Protein AF-A0A8H7RTK6-F1 (afdb_monomer)

pLDDT: mean 70.51, std 20.86, range [30.27, 97.0]

Nearest PDB structures (foldseek):
  3tmp-assembly2_C  TM=8.077E-01  e=2.038E-02  Homo sapiens
  3tmp-assembly1_A  TM=8.294E-01  e=4.117E-02  Homo sapiens
  6dx2-assembly2_B  TM=7.632E-01  e=2.038E-02  Orthonairovirus khani
  4bop-assembly1_B  TM=7.557E-01  e=7.395E-02  Homo sapiens
  4bou-assembly1_A-2  TM=6.939E-01  e=5.203E-02  Homo sapiens

Radius of gyration: 15.91 Å; Cα contacts (8 Å, |Δi|>4): 138; chains: 1; bounding box: 33×29×40 Å

Structure (mmCIF, N/CA/C/O backbone):
data_AF-A0A8H7RTK6-F1
#
_entry.id   AF-A0A8H7RTK6-F1
#
loop_
_atom_site.group_PDB
_atom_site.id
_atom_site.type_symbol
_atom_site.label_atom_id
_atom_site.label_alt_id
_atom_site.label_comp_id
_atom_site.label_asym_id
_atom_site.label_entity_id
_atom_site.label_seq_id
_atom_site.pdbx_PDB_ins_code
_atom_site.Cartn_x
_atom_site.Cartn_y
_atom_site.Cartn_z
_atom_site.occupancy
_atom_site.B_iso_or_equiv
_atom_site.auth_seq_id
_atom_site.auth_comp_id
_atom_site.auth_asym_id
_atom_site.auth_atom_id
_atom_site.pdbx_PDB_model_num
ATOM 1 N N . MET A 1 1 ? -7.905 -14.481 11.605 1.00 36.03 1 MET A N 1
ATOM 2 C CA . MET A 1 1 ? -8.368 -13.314 12.386 1.00 36.03 1 MET A CA 1
ATOM 3 C C . MET A 1 1 ? -7.119 -12.514 12.716 1.00 36.03 1 MET A C 1
ATOM 5 O O . MET A 1 1 ? -6.232 -13.086 13.337 1.00 36.03 1 MET A O 1
ATOM 9 N N . GLY A 1 2 ? -6.976 -11.297 12.180 1.00 44.34 2 GLY A N 1
ATOM 10 C CA . GLY A 1 2 ? -5.763 -10.491 12.359 1.00 44.34 2 GLY A CA 1
ATOM 11 C C . GLY A 1 2 ? -5.500 -10.214 13.837 1.00 44.34 2 GLY A C 1
ATOM 12 O O . GLY A 1 2 ? -6.430 -9.900 14.582 1.00 44.34 2 GLY A O 1
ATOM 13 N N . VAL A 1 3 ? -4.257 -10.393 14.277 1.00 49.56 3 VAL A N 1
ATOM 14 C CA . VAL A 1 3 ? -3.872 -10.157 15.670 1.00 49.56 3 VAL A CA 1
ATOM 15 C C . VAL A 1 3 ? -3.516 -8.682 15.796 1.00 49.56 3 VAL A C 1
ATOM 17 O O . VAL A 1 3 ? -2.431 -8.269 15.403 1.00 49.56 3 VAL A O 1
ATOM 20 N N . VAL A 1 4 ? -4.448 -7.877 16.308 1.00 56.72 4 VAL A N 1
ATOM 21 C CA . VAL A 1 4 ? -4.110 -6.531 16.787 1.00 56.72 4 VAL A CA 1
ATOM 22 C C . VAL A 1 4 ? -3.249 -6.691 18.032 1.00 56.72 4 VAL A C 1
ATOM 24 O O . VAL A 1 4 ? -3.564 -7.522 18.890 1.00 56.72 4 VAL A O 1
ATOM 27 N N . ASP A 1 5 ? -2.172 -5.912 18.114 1.00 61.75 5 ASP A N 1
ATOM 28 C CA . ASP A 1 5 ? -1.256 -5.941 19.248 1.00 61.75 5 ASP A CA 1
ATOM 29 C C . ASP A 1 5 ? -2.029 -5.845 20.573 1.00 61.75 5 ASP A C 1
ATOM 31 O O . ASP A 1 5 ? -2.874 -4.967 20.773 1.00 61.75 5 ASP A O 1
AT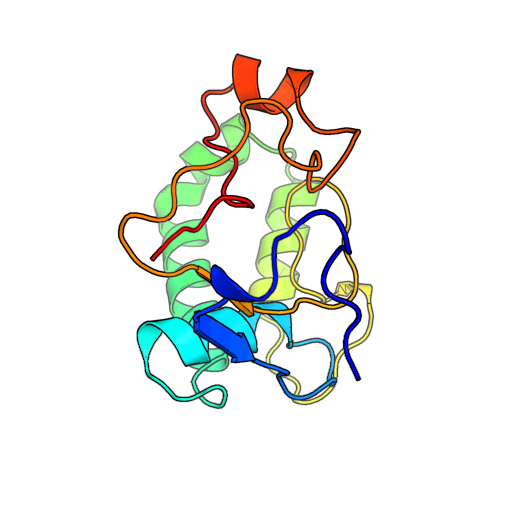OM 35 N N . SER A 1 6 ? -1.742 -6.775 21.485 1.00 63.16 6 SER A N 1
ATOM 36 C CA . SER A 1 6 ? -2.440 -6.895 22.769 1.00 63.16 6 SER A CA 1
ATOM 37 C C . SER A 1 6 ? -2.300 -5.668 23.678 1.00 63.16 6 SER A C 1
ATOM 39 O O . SER A 1 6 ? -3.108 -5.486 24.589 1.00 63.16 6 SER A O 1
ATOM 41 N N . SER A 1 7 ? -1.306 -4.817 23.424 1.00 64.19 7 SER A N 1
ATOM 42 C CA . SER A 1 7 ? -1.087 -3.564 24.144 1.00 64.19 7 SER A CA 1
ATOM 43 C C . SER A 1 7 ? -2.049 -2.445 23.730 1.00 64.19 7 SER A C 1
ATOM 45 O O . SER A 1 7 ? -2.206 -1.487 24.489 1.00 64.19 7 SER A O 1
ATOM 47 N N . ILE A 1 8 ? -2.738 -2.557 22.585 1.00 65.44 8 ILE A N 1
ATOM 48 C CA . ILE A 1 8 ? -3.804 -1.626 22.199 1.00 65.44 8 ILE A CA 1
ATOM 49 C C . ILE A 1 8 ? -5.084 -2.038 22.940 1.00 65.44 8 ILE A C 1
ATOM 51 O O . ILE A 1 8 ? -5.647 -3.104 22.667 1.00 65.44 8 ILE A O 1
ATOM 55 N N . PRO A 1 9 ? -5.611 -1.216 23.872 1.00 72.44 9 PRO A N 1
ATOM 56 C CA . PRO A 1 9 ? -6.818 -1.582 24.596 1.00 72.44 9 PRO A CA 1
ATOM 57 C C . PRO A 1 9 ? -7.993 -1.707 23.627 1.00 72.44 9 PRO A C 1
ATOM 59 O O . PRO A 1 9 ? -8.390 -0.724 23.007 1.00 72.44 9 PRO A O 1
ATOM 62 N N . LYS A 1 10 ? -8.612 -2.891 23.555 1.00 74.88 10 LYS A N 1
ATOM 63 C CA . LYS A 1 10 ? -9.728 -3.166 22.628 1.00 74.88 10 LYS A CA 1
ATOM 64 C C . LYS A 1 10 ? -10.858 -2.138 22.702 1.00 74.88 10 LYS A C 1
ATOM 66 O O . LYS A 1 10 ? -11.457 -1.813 21.688 1.00 74.88 10 LYS A O 1
ATOM 71 N N . LYS A 1 11 ? -11.121 -1.575 23.887 1.00 77.88 11 LYS A N 1
ATOM 72 C CA . LYS A 1 11 ? -12.138 -0.526 24.085 1.00 77.88 11 LYS A CA 1
ATOM 73 C C . LYS A 1 11 ? -11.868 0.760 23.288 1.00 77.88 11 LYS A C 1
ATOM 75 O O . LYS A 1 11 ? -12.818 1.493 23.016 1.00 77.88 11 LYS A O 1
ATOM 80 N N . HIS A 1 12 ? -10.606 1.029 22.949 1.00 76.69 12 HIS A N 1
ATOM 81 C CA . HIS A 1 12 ? -10.183 2.180 22.153 1.00 76.69 12 HIS A CA 1
ATOM 82 C C . HIS A 1 12 ? -10.257 1.906 20.651 1.00 76.69 12 HIS A C 1
ATOM 84 O O . HIS A 1 12 ? -10.294 2.856 19.884 1.00 76.69 12 HIS A O 1
ATOM 90 N N . ILE A 1 13 ? -10.314 0.645 20.225 1.00 72.50 13 ILE A N 1
ATOM 91 C CA . ILE A 1 13 ? -10.433 0.303 18.810 1.00 72.50 13 ILE A CA 1
ATOM 92 C C . ILE A 1 13 ? -11.854 0.627 18.348 1.00 72.50 13 ILE A C 1
ATOM 94 O O . ILE A 1 13 ? -12.831 0.240 18.996 1.00 72.50 13 ILE A O 1
ATOM 98 N N . ASP A 1 14 ? -11.945 1.366 17.250 1.00 76.50 14 ASP A N 1
ATOM 99 C CA . ASP A 1 14 ? -13.193 1.706 16.577 1.00 76.50 14 ASP A CA 1
ATOM 100 C C . ASP A 1 14 ? -13.499 0.698 15.465 1.00 76.50 14 ASP A C 1
ATOM 102 O O . ASP A 1 14 ? -14.569 0.093 15.440 1.00 76.50 14 ASP A O 1
ATOM 106 N N . LEU A 1 15 ? -12.510 0.431 14.607 1.00 76.75 15 LEU A N 1
ATOM 107 C CA . LEU A 1 15 ? -12.643 -0.481 13.477 1.00 76.75 15 LEU A CA 1
ATOM 108 C C . LEU A 1 15 ? -11.355 -1.274 13.251 1.00 76.75 15 LEU A C 1
ATOM 110 O O . LEU A 1 15 ? -10.253 -0.735 13.350 1.00 76.75 15 LEU A O 1
ATOM 114 N N . ILE A 1 16 ? -11.515 -2.548 12.893 1.00 78.25 16 ILE A N 1
ATOM 115 C CA . ILE A 1 16 ? -10.461 -3.371 12.296 1.00 78.25 16 ILE A CA 1
ATOM 116 C C . ILE A 1 16 ? -10.947 -3.755 10.908 1.00 78.25 16 ILE A C 1
ATOM 118 O O . ILE A 1 16 ? -11.940 -4.474 10.780 1.00 78.25 16 ILE A O 1
ATOM 122 N N . PHE A 1 17 ? -10.247 -3.293 9.879 1.00 79.31 17 PHE A N 1
ATOM 123 C CA . PHE A 1 17 ? -10.539 -3.666 8.504 1.00 79.31 17 PHE A CA 1
ATOM 124 C C . PHE A 1 17 ? -9.516 -4.689 8.002 1.00 79.31 17 PHE A C 1
ATOM 126 O O . PHE A 1 17 ? -8.306 -4.508 8.144 1.00 79.31 17 PHE A O 1
ATOM 133 N N . ASN A 1 18 ? -10.028 -5.783 7.435 1.00 80.88 18 ASN A N 1
ATOM 134 C CA . ASN A 1 18 ? -9.237 -6.867 6.862 1.00 80.88 18 ASN A CA 1
ATOM 135 C C . ASN A 1 18 ? -9.429 -6.879 5.332 1.00 80.88 18 ASN A C 1
ATOM 137 O O . ASN A 1 18 ? -10.439 -7.421 4.869 1.00 80.88 18 ASN A O 1
ATOM 141 N N . PRO A 1 19 ? -8.525 -6.259 4.552 1.00 82.44 19 PRO A N 1
ATOM 142 C CA . PRO A 1 19 ? -8.624 -6.208 3.093 1.00 82.44 19 PRO A CA 1
ATOM 143 C C . PRO A 1 19 ? -8.436 -7.586 2.441 1.00 82.44 19 PRO A C 1
ATOM 145 O O . PRO A 1 19 ? -7.971 -8.540 3.068 1.00 82.44 19 PRO A O 1
ATOM 148 N N . LYS A 1 20 ? -8.755 -7.684 1.143 1.00 87.31 20 LYS A N 1
ATOM 149 C CA . LYS A 1 20 ? -8.381 -8.844 0.316 1.00 87.31 20 LYS A CA 1
ATOM 150 C C . LYS A 1 20 ? -6.856 -9.061 0.359 1.00 87.31 20 LYS A C 1
ATOM 152 O O . LYS A 1 20 ? -6.075 -8.113 0.277 1.00 87.31 20 LYS A O 1
ATOM 157 N N . GLY A 1 21 ? -6.449 -10.323 0.502 1.00 82.50 21 GLY A N 1
ATOM 158 C CA . GLY A 1 21 ? -5.053 -10.746 0.646 1.00 82.50 21 GLY A CA 1
ATOM 159 C C . GLY A 1 21 ? -4.405 -11.131 -0.681 1.00 82.50 21 GLY A C 1
ATOM 160 O O . GLY A 1 21 ? -4.003 -12.274 -0.839 1.00 82.50 21 GLY A O 1
ATOM 161 N N . ASP A 1 22 ? -4.322 -10.191 -1.617 1.00 85.38 22 ASP A N 1
ATOM 162 C CA . ASP A 1 22 ? -3.849 -10.397 -2.997 1.00 85.38 22 ASP A CA 1
ATOM 163 C C . ASP A 1 22 ? -2.523 -9.664 -3.298 1.00 85.38 22 ASP A C 1
ATOM 165 O O . ASP A 1 22 ? -2.134 -9.444 -4.441 1.00 85.38 22 ASP A O 1
ATOM 169 N N . GLY A 1 23 ? -1.830 -9.232 -2.244 1.00 83.12 23 GLY A N 1
ATOM 170 C CA . GLY A 1 23 ? -0.618 -8.419 -2.337 1.00 83.12 23 GLY A CA 1
ATOM 171 C C . GLY A 1 23 ? -0.864 -6.914 -2.489 1.00 83.12 23 GLY A C 1
ATOM 172 O O . GLY A 1 23 ? 0.029 -6.123 -2.189 1.00 83.12 23 GLY A O 1
ATOM 173 N N . ASN A 1 24 ? -2.094 -6.483 -2.793 1.00 88.69 24 ASN A N 1
ATOM 174 C CA . ASN A 1 24 ? -2.481 -5.068 -2.831 1.00 88.69 24 ASN A CA 1
ATOM 175 C C . ASN A 1 24 ? -3.083 -4.565 -1.499 1.00 88.69 24 ASN A C 1
ATOM 177 O O . ASN A 1 24 ? -3.552 -3.429 -1.420 1.00 88.69 24 ASN A O 1
ATOM 181 N N . CYS A 1 25 ? -3.053 -5.374 -0.431 1.00 85.12 25 CYS A N 1
ATOM 182 C CA . CYS A 1 25 ? -3.696 -5.098 0.865 1.00 85.12 25 CYS A CA 1
ATOM 183 C C . CYS A 1 25 ? -3.397 -3.709 1.473 1.00 85.12 25 CYS A C 1
ATOM 185 O O . CYS A 1 25 ? -4.293 -3.101 2.061 1.00 85.12 25 CYS A O 1
ATOM 187 N N . GLY A 1 26 ? -2.185 -3.167 1.297 1.00 83.56 26 GLY A N 1
ATOM 188 C CA . GLY A 1 26 ? -1.843 -1.807 1.738 1.00 83.56 26 GLY A CA 1
ATOM 189 C C . GLY A 1 26 ? -2.627 -0.729 0.980 1.00 83.56 26 GLY A C 1
ATOM 190 O O . GLY A 1 26 ? -3.285 0.109 1.591 1.00 83.56 26 GLY A O 1
ATOM 191 N N . PHE A 1 27 ? -2.664 -0.810 -0.354 1.00 89.12 27 PHE A N 1
ATOM 192 C CA . PHE A 1 27 ? -3.450 0.106 -1.194 1.00 89.12 27 PHE A CA 1
ATOM 193 C C . PHE A 1 27 ? -4.956 -0.057 -0.976 1.00 89.12 27 PHE A C 1
ATOM 195 O O . PHE A 1 27 ? -5.689 0.926 -0.944 1.00 89.12 27 PHE A O 1
ATOM 202 N N . ARG A 1 28 ? -5.419 -1.295 -0.772 1.00 91.25 28 ARG A N 1
ATOM 203 C CA . ARG A 1 28 ? -6.817 -1.604 -0.439 1.00 91.25 28 ARG A CA 1
ATOM 204 C C . ARG A 1 28 ? -7.233 -1.028 0.914 1.00 91.25 28 ARG A C 1
ATOM 206 O O . ARG A 1 28 ? -8.369 -0.586 1.056 1.00 91.25 28 ARG A O 1
ATOM 213 N N . SER A 1 29 ? -6.320 -0.997 1.884 1.00 85.19 29 SER A N 1
ATOM 214 C CA . SER A 1 29 ? -6.546 -0.354 3.184 1.00 85.19 29 SER A CA 1
ATOM 215 C C . SER A 1 29 ? -6.719 1.158 3.038 1.00 85.19 29 SER A C 1
ATOM 217 O O . SER A 1 29 ? -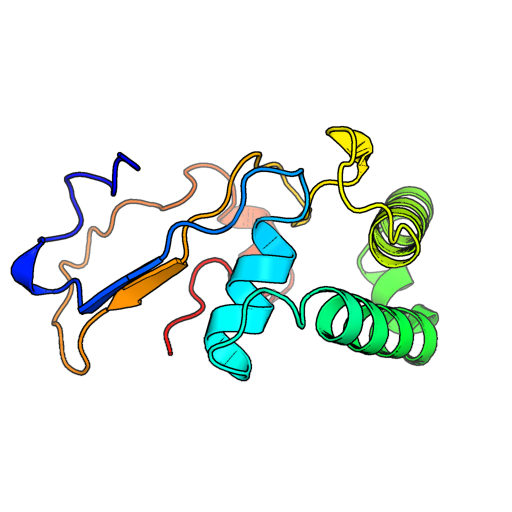7.657 1.714 3.602 1.00 85.19 29 SER A O 1
ATOM 219 N N . LEU A 1 30 ? -5.878 1.810 2.227 1.00 86.31 30 LEU A N 1
ATOM 220 C CA . LEU A 1 30 ? -6.009 3.242 1.922 1.00 86.31 30 LEU A CA 1
ATOM 221 C C . LEU A 1 30 ? -7.311 3.552 1.176 1.00 86.31 30 LEU A C 1
ATOM 223 O O . LEU A 1 30 ? -8.032 4.473 1.545 1.00 86.31 30 LEU A O 1
ATOM 227 N N . ALA A 1 31 ? -7.642 2.749 0.164 1.00 91.81 31 ALA A N 1
ATOM 228 C CA . ALA A 1 31 ? -8.869 2.898 -0.610 1.00 91.81 31 ALA A CA 1
ATOM 229 C C . ALA A 1 31 ? -10.124 2.750 0.263 1.00 91.81 31 ALA A C 1
ATOM 231 O O . ALA A 1 31 ? -11.081 3.511 0.124 1.00 91.81 31 ALA A O 1
ATOM 232 N N . TYR A 1 32 ? -10.106 1.806 1.207 1.00 89.12 32 TYR A N 1
ATOM 233 C CA . TYR A 1 32 ? -11.186 1.659 2.172 1.00 89.12 32 TYR A CA 1
ATOM 234 C C . TYR A 1 32 ? -11.305 2.875 3.096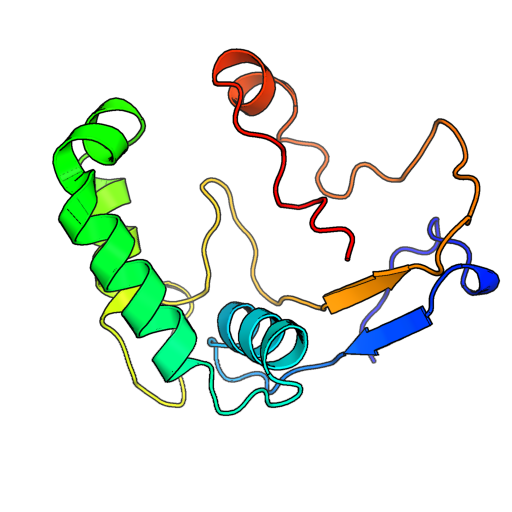 1.00 89.12 32 TYR A C 1
ATOM 236 O O . TYR A 1 32 ? -12.409 3.341 3.329 1.00 89.12 32 TYR A O 1
ATOM 244 N N . GLU A 1 33 ? -10.210 3.430 3.605 1.00 86.44 33 GLU A N 1
ATOM 245 C CA . GLU A 1 33 ? -10.313 4.585 4.505 1.00 86.44 33 GLU A CA 1
ATOM 246 C C . GLU A 1 33 ? -10.786 5.856 3.789 1.00 86.44 33 GLU A C 1
ATOM 248 O O . GLU A 1 33 ? -11.608 6.594 4.322 1.00 86.44 33 GLU A O 1
ATOM 253 N N . ILE A 1 34 ? -10.310 6.094 2.565 1.00 87.25 34 ILE A N 1
ATOM 254 C CA . ILE A 1 34 ? -10.628 7.314 1.811 1.00 87.25 34 ILE A CA 1
ATOM 255 C C . ILE A 1 34 ? -12.017 7.224 1.168 1.00 87.25 34 ILE A C 1
ATOM 257 O O . ILE A 1 34 ? -12.784 8.185 1.211 1.00 87.25 34 ILE A O 1
ATOM 261 N N . TYR A 1 35 ? -12.361 6.074 0.583 1.00 90.56 35 TYR A N 1
ATOM 262 C CA . TYR A 1 35 ? -13.578 5.917 -0.221 1.00 90.56 35 TYR A CA 1
ATOM 263 C C . TYR A 1 35 ? -14.605 4.962 0.391 1.00 90.56 35 TYR A C 1
ATOM 265 O O . TYR A 1 35 ? -15.648 4.724 -0.215 1.00 90.56 35 TYR A O 1
ATOM 273 N N . SER A 1 36 ? -14.328 4.360 1.555 1.00 92.38 36 SER A N 1
ATOM 274 C CA . SER A 1 36 ? -15.121 3.236 2.093 1.00 92.38 36 SER A CA 1
ATOM 275 C C . SER A 1 36 ? -15.255 2.068 1.103 1.00 92.38 36 SER A C 1
ATOM 277 O O . SER A 1 36 ? -16.186 1.269 1.192 1.00 92.38 36 SER A O 1
ATOM 279 N N . ASN A 1 37 ? -14.314 1.950 0.155 1.00 95.06 37 ASN A N 1
ATOM 280 C CA . ASN A 1 37 ? -14.319 0.943 -0.899 1.00 95.06 37 ASN A CA 1
ATOM 281 C C . ASN A 1 37 ? -12.895 0.468 -1.223 1.00 95.06 37 ASN A C 1
ATOM 283 O O . ASN A 1 37 ? -12.120 1.155 -1.881 1.00 95.06 37 ASN A O 1
ATOM 287 N N . GLN A 1 3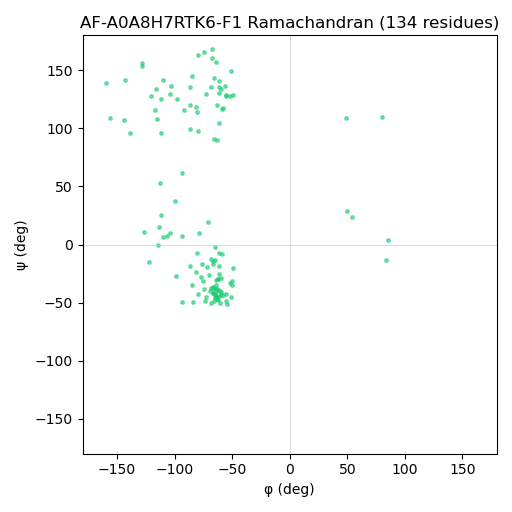8 ? -12.561 -0.757 -0.814 1.00 94.56 38 GLN A N 1
ATOM 288 C CA . GLN A 1 38 ? -11.238 -1.341 -1.056 1.00 94.56 38 GLN A CA 1
ATOM 289 C C . GLN A 1 38 ? -10.928 -1.614 -2.536 1.00 94.56 38 GLN A C 1
ATOM 291 O O . GLN A 1 38 ? -9.774 -1.869 -2.879 1.00 94.56 38 GLN A O 1
ATOM 296 N N . ASP A 1 39 ? -11.942 -1.642 -3.404 1.00 96.75 39 ASP A N 1
ATOM 297 C CA . ASP A 1 39 ? -11.762 -1.910 -4.830 1.00 96.75 39 ASP A CA 1
ATOM 298 C C . ASP A 1 39 ? -11.283 -0.660 -5.603 1.00 96.75 39 ASP A C 1
ATOM 300 O O . ASP A 1 39 ? -10.797 -0.790 -6.723 1.00 96.75 39 ASP A O 1
ATOM 304 N N . GLU A 1 40 ? -11.244 0.514 -4.954 1.00 97.00 40 GLU A N 1
ATOM 305 C CA . GLU A 1 40 ? -10.639 1.759 -5.472 1.00 97.00 40 GLU A CA 1
ATOM 306 C C . GLU A 1 40 ? -9.100 1.806 -5.350 1.00 97.00 40 GLU A C 1
ATOM 308 O O . GLU A 1 40 ? -8.461 2.835 -5.568 1.00 97.00 40 GLU A O 1
ATOM 313 N N . TRP A 1 41 ? -8.449 0.694 -5.003 1.00 95.06 41 TRP A N 1
ATOM 314 C CA . TRP A 1 41 ? -6.995 0.642 -4.790 1.00 95.06 41 TRP A CA 1
ATOM 315 C C . TRP A 1 41 ? -6.172 1.039 -6.025 1.00 95.06 41 TRP A C 1
ATOM 317 O O . TRP A 1 41 ? -5.062 1.557 -5.887 1.00 95.06 41 TRP A O 1
ATOM 327 N N . LYS A 1 42 ? -6.700 0.822 -7.237 1.00 96.56 42 LYS A N 1
ATOM 328 C CA . LYS A 1 42 ? -6.042 1.247 -8.484 1.00 96.56 42 LYS A CA 1
ATOM 329 C C . LYS A 1 42 ? -6.018 2.770 -8.608 1.00 96.56 42 LYS A C 1
ATOM 331 O O . LYS A 1 42 ? -5.002 3.304 -9.049 1.00 96.56 42 LYS A O 1
ATOM 336 N N . SER A 1 43 ? -7.086 3.440 -8.175 1.00 95.62 43 SER A N 1
ATOM 337 C CA . SER A 1 43 ? -7.198 4.902 -8.117 1.00 95.62 43 SER A CA 1
ATOM 338 C C . SER A 1 43 ? -6.156 5.473 -7.151 1.00 95.62 43 SER A C 1
ATOM 340 O O . SER A 1 43 ? -5.367 6.326 -7.544 1.00 95.62 43 SER A O 1
ATOM 342 N N . ILE A 1 44 ? -6.022 4.882 -5.955 1.00 94.06 44 ILE A N 1
ATOM 343 C CA . ILE A 1 44 ? -4.956 5.233 -4.996 1.00 94.06 44 ILE A CA 1
ATOM 344 C C . ILE A 1 44 ? -3.567 5.124 -5.632 1.00 94.06 44 ILE A C 1
ATOM 346 O O . ILE A 1 44 ? -2.771 6.059 -5.567 1.00 94.06 44 ILE A O 1
ATOM 350 N N . LYS A 1 45 ? -3.255 3.992 -6.275 1.00 94.94 45 LYS A N 1
ATOM 351 C CA . LYS A 1 45 ? -1.943 3.817 -6.912 1.00 94.94 45 LYS A CA 1
ATOM 352 C C . LYS A 1 45 ? -1.718 4.799 -8.063 1.00 94.94 45 LYS A C 1
ATOM 354 O O . LYS A 1 45 ? -0.568 5.141 -8.322 1.00 94.94 45 LYS A O 1
ATOM 359 N N . GLN A 1 46 ? -2.772 5.217 -8.765 1.00 96.38 46 GLN A N 1
ATOM 360 C CA . GLN A 1 46 ? -2.669 6.212 -9.829 1.00 96.38 46 GLN A CA 1
ATOM 361 C C . GLN A 1 46 ? -2.319 7.586 -9.258 1.00 96.38 46 GLN A C 1
ATOM 363 O O . GLN A 1 46 ? -1.325 8.171 -9.674 1.00 96.38 46 GLN A O 1
ATOM 368 N N . GLU A 1 47 ? -3.052 8.049 -8.245 1.00 92.88 47 GLU A N 1
ATOM 369 C CA . GLU A 1 47 ? -2.785 9.335 -7.591 1.00 92.88 47 GLU A CA 1
ATOM 370 C C . GLU A 1 47 ? -1.376 9.385 -6.978 1.00 92.88 47 GLU A C 1
ATOM 372 O O . GLU A 1 47 ? -0.651 10.373 -7.124 1.00 92.88 47 GLU A O 1
ATOM 377 N N . MET A 1 48 ? -0.939 8.289 -6.347 1.00 92.56 48 MET A N 1
ATOM 378 C CA . MET A 1 48 ? 0.422 8.167 -5.821 1.00 92.56 48 MET A CA 1
ATOM 379 C C . MET A 1 48 ? 1.482 8.203 -6.931 1.00 92.56 48 MET A C 1
ATOM 381 O O . MET A 1 48 ? 2.530 8.819 -6.747 1.00 92.56 48 MET A O 1
ATOM 385 N N . LEU A 1 49 ? 1.233 7.558 -8.077 1.00 93.88 49 LEU A N 1
ATOM 386 C CA . LEU A 1 49 ? 2.155 7.560 -9.217 1.00 93.88 49 LEU A CA 1
ATOM 387 C C . LEU A 1 49 ? 2.284 8.956 -9.832 1.00 93.88 49 LEU A C 1
ATOM 389 O O . LEU A 1 49 ? 3.397 9.387 -10.154 1.00 93.88 49 LEU A O 1
ATOM 393 N N . ASP A 1 50 ? 1.162 9.658 -9.966 1.00 92.19 50 ASP A N 1
ATOM 394 C CA . ASP A 1 50 ? 1.114 11.020 -10.488 1.00 92.19 50 ASP A CA 1
ATOM 395 C C . ASP A 1 50 ? 1.896 11.963 -9.567 1.00 92.19 50 ASP A C 1
ATOM 397 O O . ASP A 1 50 ? 2.745 12.725 -10.034 1.00 92.19 50 ASP A O 1
ATOM 401 N N . ASN A 1 51 ? 1.705 11.846 -8.248 1.00 90.81 51 ASN A N 1
ATOM 402 C CA . ASN A 1 51 ? 2.455 12.627 -7.269 1.00 90.81 51 ASN A CA 1
ATOM 403 C C . ASN A 1 51 ? 3.960 12.300 -7.274 1.00 90.81 51 ASN A C 1
ATOM 405 O O . ASN A 1 51 ? 4.780 13.223 -7.304 1.00 90.81 51 ASN A O 1
ATOM 409 N N . LEU A 1 52 ? 4.324 11.010 -7.296 1.00 86.62 52 LEU A N 1
ATOM 410 C CA . LEU A 1 52 ? 5.715 10.549 -7.353 1.00 86.62 52 LEU A CA 1
ATOM 411 C C . LEU A 1 52 ? 6.431 11.110 -8.588 1.00 86.62 52 LEU A C 1
ATOM 413 O O . LEU A 1 52 ? 7.563 11.586 -8.494 1.00 86.62 52 LEU A O 1
ATOM 417 N N . THR A 1 53 ? 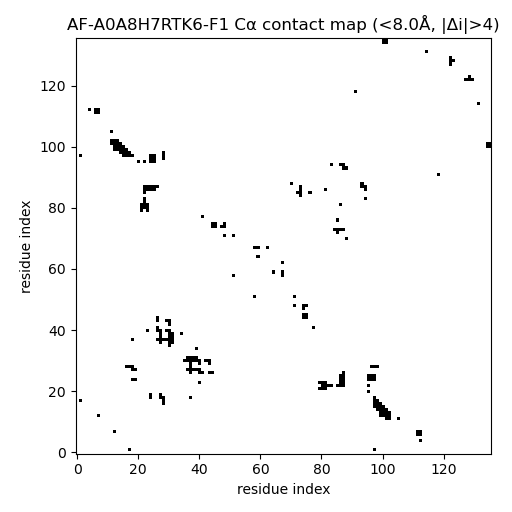5.758 11.085 -9.740 1.00 91.38 53 THR A N 1
ATOM 418 C CA . THR A 1 53 ? 6.311 11.554 -11.016 1.00 91.38 53 THR A CA 1
ATOM 419 C C . THR A 1 53 ? 6.409 13.078 -11.058 1.00 91.38 53 THR A C 1
ATOM 421 O O . THR A 1 53 ? 7.458 13.612 -11.419 1.00 91.38 53 THR A O 1
ATOM 424 N N . ALA A 1 54 ? 5.365 13.794 -10.629 1.00 90.50 54 ALA A N 1
ATOM 425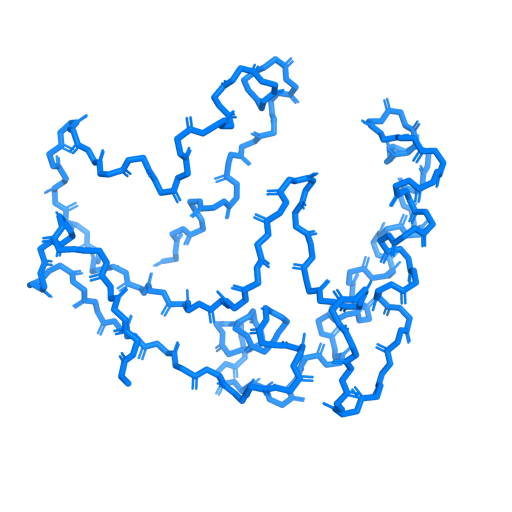 C CA . ALA A 1 54 ? 5.358 15.257 -10.588 1.00 90.50 54 ALA A CA 1
ATOM 426 C C . ALA A 1 54 ? 6.429 15.830 -9.643 1.00 90.50 54 ALA A C 1
ATOM 428 O O . ALA A 1 54 ? 6.961 16.911 -9.889 1.00 90.50 54 ALA A O 1
ATOM 429 N N . ASN A 1 55 ? 6.780 15.090 -8.588 1.00 87.12 55 ASN A N 1
ATOM 430 C CA . ASN A 1 55 ? 7.746 15.506 -7.571 1.00 87.12 55 ASN A CA 1
ATOM 431 C C . ASN A 1 55 ? 9.046 14.685 -7.610 1.00 87.12 55 ASN A C 1
ATOM 433 O O . ASN A 1 55 ? 9.756 14.600 -6.607 1.00 87.12 55 ASN A O 1
ATOM 437 N N . GLN A 1 56 ? 9.405 14.103 -8.759 1.00 89.12 56 GLN A N 1
ATOM 438 C CA . GLN A 1 56 ? 10.574 13.223 -8.890 1.00 89.12 56 GLN A CA 1
ATOM 439 C C . GLN A 1 56 ? 11.862 13.844 -8.323 1.00 89.12 56 GLN A C 1
ATOM 441 O O . GLN A 1 56 ? 12.592 13.193 -7.578 1.00 89.12 56 GLN A O 1
ATOM 446 N N . HIS A 1 57 ? 12.136 15.118 -8.621 1.00 85.81 57 HIS A N 1
ATOM 447 C CA . HIS A 1 57 ? 13.329 15.808 -8.116 1.00 85.81 57 HIS A CA 1
ATOM 448 C C . HIS A 1 57 ? 13.374 15.930 -6.591 1.00 85.81 57 HIS A C 1
ATOM 450 O O . HIS A 1 57 ? 14.460 16.010 -6.022 1.00 85.81 57 HIS A O 1
ATOM 456 N N . PHE A 1 58 ? 12.220 15.997 -5.930 1.00 84.06 58 PHE A N 1
ATOM 457 C CA . PHE A 1 58 ? 12.143 15.999 -4.476 1.00 84.06 58 PHE A CA 1
ATOM 458 C C . PHE A 1 58 ? 12.444 14.601 -3.932 1.00 84.06 58 PHE A C 1
ATOM 460 O O . PHE A 1 58 ? 13.320 14.450 -3.085 1.00 84.06 58 PHE A O 1
ATOM 467 N N . TYR A 1 59 ? 11.801 13.571 -4.481 1.00 77.50 59 TYR A N 1
ATOM 468 C CA . TYR A 1 59 ? 11.973 12.198 -4.011 1.00 77.50 59 TYR A CA 1
ATOM 469 C C . TYR A 1 59 ? 13.379 11.638 -4.252 1.00 77.50 59 TYR A C 1
ATOM 471 O O . TYR A 1 59 ? 13.927 10.993 -3.365 1.00 77.50 59 TYR A O 1
ATOM 479 N N . LEU A 1 60 ? 14.018 11.960 -5.379 1.00 81.44 60 LEU A N 1
ATOM 480 C CA . LEU A 1 60 ? 15.406 11.562 -5.659 1.00 81.44 60 LEU A CA 1
ATOM 481 C C . LEU A 1 60 ? 16.448 12.249 -4.757 1.00 81.44 60 LEU A C 1
ATOM 483 O O . LEU A 1 60 ? 17.602 11.837 -4.739 1.00 81.44 60 LEU A O 1
ATOM 487 N N . LYS A 1 61 ? 16.075 13.296 -4.005 1.00 79.25 61 LYS A N 1
ATOM 488 C CA . LYS A 1 61 ? 16.941 13.858 -2.950 1.00 79.25 61 LYS A CA 1
ATOM 489 C C . LYS A 1 61 ? 16.858 13.069 -1.644 1.00 79.25 61 LYS A C 1
ATOM 491 O O . LYS A 1 61 ? 17.773 13.164 -0.835 1.00 79.25 61 LYS A O 1
ATOM 496 N N . LEU A 1 62 ? 15.755 12.354 -1.424 1.00 72.50 62 LEU A N 1
ATOM 497 C CA . LEU A 1 62 ? 15.476 11.607 -0.195 1.00 72.50 62 LEU A CA 1
ATOM 498 C C . LEU A 1 62 ? 15.801 10.118 -0.333 1.00 72.50 62 LEU A C 1
ATOM 500 O O . LEU A 1 62 ? 16.113 9.462 0.657 1.00 72.50 62 LEU A O 1
ATOM 504 N N . PHE A 1 63 ? 15.728 9.592 -1.552 1.00 75.19 63 PHE A N 1
ATOM 505 C CA . PHE A 1 63 ? 15.863 8.175 -1.850 1.00 75.19 63 PHE A CA 1
ATOM 506 C C . PHE A 1 63 ? 16.897 7.933 -2.947 1.00 75.19 63 PHE A C 1
ATOM 508 O O . PHE A 1 63 ? 17.159 8.805 -3.776 1.00 75.19 63 PHE A O 1
ATOM 515 N N . THR A 1 64 ? 17.460 6.724 -2.980 1.00 80.75 64 THR A N 1
ATOM 516 C CA . THR A 1 64 ? 18.290 6.300 -4.115 1.00 80.75 64 THR A CA 1
ATOM 517 C C . THR A 1 64 ? 17.439 6.151 -5.379 1.00 80.75 64 THR A C 1
ATOM 519 O O . THR A 1 64 ? 16.218 5.980 -5.306 1.00 80.75 64 THR A O 1
ATOM 522 N N . GLN A 1 65 ? 18.090 6.169 -6.544 1.00 86.19 65 GLN A N 1
ATOM 523 C CA . GLN A 1 65 ? 17.426 5.893 -7.820 1.00 86.19 65 GLN A CA 1
ATOM 524 C C . GLN A 1 65 ? 16.711 4.529 -7.794 1.00 86.19 65 GLN A C 1
ATOM 526 O O . GLN A 1 65 ? 15.545 4.445 -8.166 1.00 86.19 65 GLN A O 1
ATOM 531 N N . ASP A 1 66 ? 17.352 3.501 -7.232 1.00 86.56 66 ASP A N 1
ATOM 532 C CA . ASP A 1 66 ? 16.780 2.155 -7.117 1.00 86.56 66 ASP A CA 1
ATOM 533 C C . ASP A 1 66 ? 15.511 2.128 -6.250 1.00 86.56 66 ASP A C 1
ATOM 535 O O . ASP A 1 66 ? 14.535 1.449 -6.580 1.00 86.56 66 ASP A O 1
ATOM 539 N N . ASN A 1 67 ? 15.481 2.889 -5.149 1.00 81.62 67 ASN A N 1
ATOM 540 C CA . ASN A 1 67 ? 14.282 3.006 -4.315 1.00 81.62 67 ASN A CA 1
ATOM 541 C C . ASN A 1 67 ? 13.145 3.720 -5.056 1.00 81.62 67 ASN A C 1
ATOM 543 O O . ASN A 1 67 ? 11.993 3.294 -4.963 1.00 81.62 67 ASN A O 1
ATOM 547 N N . PHE A 1 68 ? 13.464 4.784 -5.800 1.00 85.06 68 PHE A N 1
ATOM 548 C CA . PHE A 1 68 ? 12.486 5.510 -6.607 1.00 85.06 68 PHE A CA 1
ATOM 549 C C . PHE A 1 68 ? 11.880 4.609 -7.688 1.00 85.06 68 PHE A C 1
ATOM 551 O O . PHE A 1 68 ? 10.657 4.532 -7.816 1.00 85.06 68 PHE A O 1
ATOM 558 N N . ASP A 1 69 ? 12.719 3.878 -8.421 1.00 90.75 69 ASP A N 1
ATOM 559 C CA . ASP A 1 69 ? 12.273 2.976 -9.483 1.00 90.75 69 ASP A CA 1
ATOM 560 C C . ASP A 1 69 ? 11.475 1.796 -8.921 1.00 90.75 69 ASP A C 1
ATOM 562 O O . ASP A 1 69 ? 10.457 1.407 -9.493 1.00 90.75 69 ASP A O 1
ATOM 566 N N . THR A 1 70 ? 11.858 1.282 -7.751 1.00 88.38 70 THR A N 1
ATOM 567 C CA . THR A 1 70 ? 11.083 0.259 -7.034 1.00 88.38 70 THR A CA 1
ATOM 568 C C . THR A 1 70 ? 9.688 0.771 -6.675 1.00 88.38 70 THR A C 1
ATOM 570 O O . THR A 1 70 ? 8.695 0.125 -7.017 1.00 88.38 70 THR A O 1
ATOM 573 N N . ALA A 1 71 ? 9.585 1.952 -6.055 1.00 86.69 71 ALA A N 1
ATOM 574 C CA . ALA A 1 71 ? 8.299 2.560 -5.714 1.00 86.69 71 ALA A CA 1
ATOM 575 C C . ALA A 1 71 ? 7.442 2.792 -6.966 1.00 86.69 71 ALA A C 1
ATOM 577 O O . ALA A 1 71 ? 6.258 2.454 -6.992 1.00 86.69 71 ALA A O 1
ATOM 578 N N . LYS A 1 72 ? 8.050 3.293 -8.043 1.00 91.38 72 LYS A N 1
ATOM 579 C CA . LYS A 1 72 ? 7.376 3.492 -9.326 1.00 91.38 72 LYS A CA 1
ATOM 580 C C . LYS A 1 72 ? 6.858 2.176 -9.912 1.00 91.38 72 LYS A C 1
ATOM 582 O O . LYS A 1 72 ? 5.708 2.123 -10.337 1.00 91.38 72 LYS A O 1
ATOM 587 N N . ASN A 1 73 ? 7.647 1.103 -9.887 1.00 92.81 73 ASN A N 1
ATOM 588 C CA . ASN A 1 73 ? 7.245 -0.214 -10.391 1.00 92.81 73 ASN A CA 1
ATOM 589 C C . ASN A 1 73 ? 6.094 -0.822 -9.580 1.00 92.81 73 ASN A C 1
ATOM 591 O O . ASN A 1 73 ? 5.132 -1.330 -10.163 1.00 92.81 73 ASN A O 1
ATOM 595 N N . ILE A 1 74 ? 6.144 -0.705 -8.249 1.00 91.56 74 ILE A N 1
ATOM 596 C CA . ILE A 1 74 ? 5.029 -1.068 -7.366 1.00 91.56 74 ILE A CA 1
ATOM 597 C C . ILE A 1 74 ? 3.767 -0.313 -7.791 1.00 91.56 74 ILE A C 1
ATOM 599 O O . ILE A 1 74 ? 2.714 -0.927 -7.973 1.00 91.56 74 ILE A O 1
ATOM 603 N N . LEU A 1 75 ? 3.872 1.005 -7.987 1.00 92.88 75 LEU A N 1
ATOM 604 C CA . LEU A 1 75 ? 2.758 1.878 -8.350 1.00 92.88 75 LEU A CA 1
ATOM 605 C C . LEU A 1 75 ? 2.269 1.707 -9.789 1.00 92.88 75 LEU A C 1
ATOM 607 O O . LEU A 1 75 ? 1.133 2.081 -10.051 1.00 92.88 75 LEU A O 1
ATOM 611 N N . ILE A 1 76 ? 3.053 1.138 -10.705 1.00 95.56 76 ILE A N 1
ATOM 612 C CA . ILE A 1 76 ? 2.627 0.834 -12.082 1.00 95.56 76 ILE A CA 1
ATOM 613 C C . ILE A 1 76 ? 1.911 -0.517 -12.162 1.00 95.56 76 ILE A C 1
ATOM 615 O O . ILE A 1 76 ? 0.969 -0.653 -12.939 1.00 95.56 76 ILE A O 1
ATOM 619 N N . CYS A 1 77 ? 2.307 -1.510 -11.362 1.00 93.44 77 CYS A N 1
ATOM 620 C CA . CYS A 1 77 ? 1.668 -2.824 -11.383 1.00 93.44 77 CYS A CA 1
ATOM 621 C C . CYS A 1 77 ? 0.178 -2.722 -10.992 1.00 93.44 77 CYS A C 1
ATOM 623 O O . CYS A 1 77 ? -0.192 -2.085 -9.996 1.00 93.44 77 CYS A O 1
ATOM 625 N N . ARG A 1 78 ? -0.700 -3.321 -11.803 1.00 93.56 78 ARG A N 1
ATOM 626 C CA . ARG A 1 78 ? -2.169 -3.268 -11.657 1.00 93.56 78 ARG A CA 1
ATOM 627 C C . ARG A 1 78 ? -2.808 -4.657 -11.634 1.00 93.56 78 ARG A C 1
ATOM 629 O O . ARG A 1 78 ? -4.034 -4.746 -11.715 1.00 93.56 78 ARG A O 1
ATOM 636 N N . ASP A 1 79 ? -1.993 -5.700 -11.515 1.00 94.50 79 ASP A N 1
ATOM 637 C CA . ASP A 1 79 ? -2.470 -7.075 -11.453 1.00 94.50 79 ASP A CA 1
ATOM 638 C C . ASP A 1 79 ? -3.272 -7.284 -10.166 1.00 94.50 79 ASP A C 1
ATOM 640 O O . ASP A 1 79 ? -2.971 -6.699 -9.120 1.00 94.50 79 ASP A O 1
ATOM 644 N N . GLU A 1 80 ? -4.331 -8.087 -10.263 1.00 89.62 80 GLU A N 1
ATOM 645 C CA . GLU A 1 80 ? -5.205 -8.359 -9.120 1.00 89.62 80 GLU A CA 1
ATOM 646 C C . GLU A 1 80 ? -4.455 -9.112 -8.019 1.00 89.62 80 GLU A C 1
ATOM 648 O O . GLU A 1 80 ? -4.643 -8.792 -6.852 1.00 89.62 80 GLU A O 1
ATOM 653 N N . GLU A 1 81 ? -3.563 -10.035 -8.390 1.00 88.56 81 GLU A N 1
ATOM 654 C CA . GLU A 1 81 ? -2.688 -10.769 -7.476 1.00 88.56 81 GLU A CA 1
ATOM 655 C C . GLU A 1 81 ? -1.225 -10.514 -7.840 1.00 88.56 81 GLU A C 1
ATOM 657 O O . GLU A 1 81 ? -0.829 -10.666 -8.997 1.00 88.56 81 GLU A O 1
ATOM 662 N N . VAL A 1 82 ? -0.421 -10.112 -6.856 1.00 86.06 82 VAL A N 1
ATOM 663 C CA . VAL A 1 82 ? 0.979 -9.735 -7.077 1.00 86.06 82 VAL A CA 1
ATOM 664 C C . VAL A 1 82 ? 1.927 -10.460 -6.133 1.00 86.06 82 VAL A C 1
ATOM 666 O O . VAL A 1 82 ? 1.569 -10.838 -5.019 1.00 86.06 82 VAL A O 1
ATOM 669 N N . SER A 1 83 ? 3.177 -10.630 -6.563 1.00 84.31 83 SER A N 1
ATOM 670 C CA . SER A 1 83 ? 4.235 -11.164 -5.707 1.00 84.31 83 SER A CA 1
ATOM 671 C C . SER A 1 83 ? 4.704 -10.131 -4.674 1.00 84.31 83 SER A C 1
ATOM 673 O O . SER A 1 83 ? 4.470 -8.928 -4.801 1.00 84.31 83 SER A O 1
ATOM 675 N N . VAL A 1 84 ? 5.440 -10.603 -3.663 1.00 78.06 84 VAL A N 1
ATOM 676 C CA . VAL A 1 84 ? 5.999 -9.778 -2.575 1.00 78.06 84 VAL A CA 1
ATOM 677 C C . VAL A 1 84 ? 6.774 -8.544 -3.049 1.00 78.06 84 VAL A C 1
ATOM 679 O O . VAL A 1 84 ? 6.750 -7.519 -2.375 1.00 78.06 84 VAL A O 1
ATOM 682 N N . SER A 1 85 ? 7.431 -8.599 -4.212 1.00 81.62 85 SER A N 1
ATOM 683 C CA . SER A 1 85 ? 8.196 -7.466 -4.751 1.00 81.62 85 SER A CA 1
ATOM 684 C C . SER A 1 85 ? 7.325 -6.269 -5.146 1.00 81.62 85 SER A C 1
ATOM 686 O O . SER A 1 85 ? 7.855 -5.185 -5.360 1.00 81.62 85 SER A O 1
ATOM 688 N N . PHE A 1 86 ? 6.007 -6.460 -5.247 1.00 82.56 86 PHE A N 1
ATOM 689 C CA . PHE A 1 86 ? 5.032 -5.426 -5.596 1.00 82.56 86 PHE A CA 1
ATOM 690 C C . PHE A 1 86 ? 4.131 -5.025 -4.424 1.00 82.56 86 PHE A C 1
ATOM 692 O O . PHE A 1 86 ? 3.169 -4.275 -4.612 1.00 82.56 86 PHE A O 1
ATOM 699 N N . TYR A 1 87 ? 4.406 -5.534 -3.221 1.00 82.25 87 TYR A N 1
ATOM 700 C CA . TYR A 1 87 ? 3.631 -5.169 -2.043 1.00 82.25 87 TYR A CA 1
ATOM 701 C C . TYR A 1 87 ? 3.808 -3.682 -1.740 1.00 82.25 87 TYR A C 1
ATOM 703 O O . TYR A 1 87 ? 4.793 -3.058 -2.127 1.00 82.25 87 TYR A O 1
ATOM 711 N N . PHE A 1 88 ? 2.841 -3.105 -1.032 1.00 75.81 88 PHE A N 1
ATOM 712 C CA . PHE A 1 88 ? 2.973 -1.743 -0.530 1.00 75.81 88 PHE A CA 1
ATOM 713 C C . PHE A 1 88 ? 4.208 -1.655 0.379 1.00 75.81 88 PHE A C 1
ATOM 715 O O . PHE A 1 88 ? 4.250 -2.303 1.424 1.00 75.81 88 PHE A O 1
ATOM 722 N N . THR A 1 89 ? 5.206 -0.858 0.002 1.00 66.94 89 THR A N 1
ATOM 723 C CA . THR A 1 89 ? 6.414 -0.658 0.808 1.00 66.94 89 THR A CA 1
ATOM 724 C C . THR A 1 89 ? 6.461 0.762 1.355 1.00 66.94 89 THR A C 1
ATOM 726 O O . THR A 1 89 ? 6.460 1.724 0.588 1.00 66.94 89 THR A O 1
ATOM 729 N N . PHE A 1 90 ? 6.587 0.893 2.674 1.00 56.56 90 PHE A N 1
ATOM 730 C CA . PHE A 1 90 ? 7.315 2.022 3.255 1.00 56.56 90 PHE A CA 1
ATOM 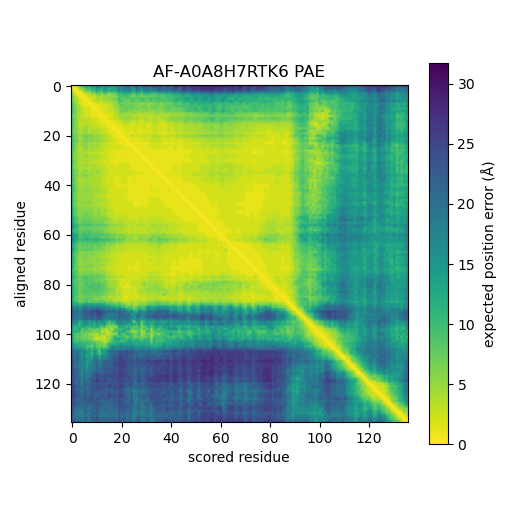731 C C . PHE A 1 90 ? 8.822 1.729 3.168 1.00 56.56 90 PHE A C 1
ATOM 733 O O . PHE A 1 90 ? 9.177 0.567 2.951 1.00 56.56 90 PHE A O 1
ATOM 740 N N . PRO A 1 91 ? 9.708 2.732 3.320 1.00 46.44 91 PRO A N 1
ATOM 741 C CA . PRO A 1 91 ? 11.149 2.548 3.165 1.00 46.44 91 PRO A CA 1
ATOM 742 C C . PRO A 1 91 ? 11.763 1.370 3.931 1.00 46.44 91 PRO A C 1
ATOM 744 O O . PRO A 1 91 ? 12.812 0.903 3.513 1.00 46.44 91 PRO A O 1
ATOM 747 N N . GLU A 1 92 ? 11.131 0.819 4.970 1.00 45.78 92 GLU A N 1
ATOM 748 C CA . GLU A 1 92 ? 11.633 -0.378 5.646 1.00 45.78 92 GLU A CA 1
ATOM 749 C C . GLU A 1 92 ? 10.488 -1.349 5.991 1.00 45.78 92 GLU A C 1
ATOM 751 O O . GLU A 1 92 ? 9.805 -1.210 6.997 1.00 45.78 92 GLU A O 1
ATOM 756 N N . HIS A 1 93 ? 10.290 -2.336 5.109 1.00 42.78 93 HIS A N 1
ATOM 757 C CA . HIS A 1 93 ? 9.657 -3.645 5.337 1.00 42.78 93 HIS A CA 1
ATOM 758 C C . HIS A 1 93 ? 8.295 -3.693 6.059 1.00 42.78 93 HIS A C 1
ATOM 760 O O . HIS A 1 93 ? 8.254 -3.684 7.281 1.00 42.78 93 HIS A O 1
ATOM 766 N N . CYS A 1 94 ? 7.196 -4.008 5.352 1.00 43.69 94 CYS A N 1
ATOM 767 C CA . CYS A 1 94 ? 6.237 -4.962 5.928 1.00 43.69 94 CYS A CA 1
ATOM 768 C C . CYS A 1 94 ? 5.285 -5.644 4.936 1.00 43.69 94 CYS A C 1
ATOM 770 O O . CYS A 1 94 ? 4.736 -5.019 4.033 1.00 43.69 94 CYS A O 1
ATOM 772 N N . LEU A 1 95 ? 5.072 -6.943 5.169 1.00 47.97 95 LEU A N 1
ATOM 773 C CA . LEU A 1 95 ? 4.123 -7.807 4.481 1.00 47.97 95 LEU A CA 1
ATOM 774 C C . LEU A 1 95 ? 2.840 -7.913 5.322 1.00 47.97 95 LEU A C 1
ATOM 776 O O . LEU A 1 95 ? 2.897 -8.356 6.465 1.00 47.97 95 LEU A O 1
ATOM 780 N N . HIS A 1 96 ? 1.696 -7.599 4.709 1.00 46.47 96 HIS A N 1
ATOM 781 C CA . HIS A 1 96 ? 0.332 -7.650 5.263 1.00 46.47 96 HIS A CA 1
ATOM 782 C C . HIS A 1 96 ? -0.069 -6.455 6.150 1.00 46.47 96 HIS A C 1
ATOM 784 O O . HIS A 1 96 ? 0.379 -6.306 7.283 1.00 46.47 96 HIS A O 1
ATOM 790 N N . PHE A 1 97 ? -0.985 -5.629 5.632 1.00 54.34 97 PHE A N 1
ATOM 791 C CA . PHE A 1 97 ? -1.504 -4.441 6.310 1.00 54.34 97 PHE A CA 1
ATOM 792 C C . PHE A 1 97 ? -2.901 -4.690 6.881 1.00 54.34 97 PHE A C 1
ATOM 794 O O . PHE A 1 97 ? -3.769 -5.236 6.201 1.00 54.34 97 PHE A O 1
ATOM 801 N N . TYR A 1 98 ? -3.112 -4.234 8.114 1.00 49.41 98 TYR A N 1
ATOM 802 C CA . TYR A 1 98 ? -4.432 -4.060 8.712 1.00 49.41 98 TYR A CA 1
ATOM 803 C C . TYR A 1 98 ? -4.631 -2.575 8.985 1.00 49.41 98 TYR A C 1
ATOM 805 O O . TYR A 1 98 ? -3.752 -1.933 9.561 1.00 49.41 98 TYR A O 1
ATOM 813 N N . LEU A 1 99 ? -5.794 -2.041 8.619 1.00 56.84 99 LEU A N 1
ATOM 814 C CA . LEU A 1 99 ? -6.189 -0.706 9.049 1.00 56.84 99 LEU A CA 1
ATOM 815 C C . LEU A 1 99 ? -6.886 -0.824 10.409 1.00 56.84 99 LEU A C 1
ATOM 817 O O . LEU A 1 99 ? -7.900 -1.519 10.538 1.00 56.84 99 LEU A O 1
ATOM 821 N N . VAL A 1 100 ? -6.330 -0.156 11.421 1.00 54.53 100 VAL A N 1
ATOM 822 C CA . VAL A 1 100 ? -6.903 -0.088 12.770 1.00 54.53 100 VAL A CA 1
ATOM 823 C C . VAL A 1 100 ? -7.280 1.358 13.060 1.00 54.53 100 VAL A C 1
ATOM 825 O O . VAL A 1 100 ? -6.410 2.196 13.283 1.00 54.53 100 VAL A O 1
ATOM 828 N N . LYS A 1 101 ? -8.582 1.646 13.084 1.00 59.47 101 LYS A N 1
ATOM 829 C CA . LYS A 1 101 ? -9.101 2.964 13.461 1.00 59.47 101 LYS A CA 1
ATOM 830 C C . LYS A 1 101 ? -9.282 3.033 14.971 1.00 59.47 101 LYS A C 1
ATOM 832 O O . LYS A 1 101 ? -9.803 2.091 15.577 1.00 59.47 101 LYS A O 1
ATOM 837 N N . ILE A 1 102 ? -8.861 4.135 15.586 1.00 62.69 102 ILE A N 1
ATOM 838 C CA . ILE A 1 102 ? -8.960 4.350 17.033 1.00 62.69 102 ILE A CA 1
ATOM 839 C C . ILE A 1 102 ? -10.006 5.424 17.329 1.00 62.69 102 ILE A C 1
ATOM 841 O O . ILE A 1 102 ? -10.097 6.426 16.631 1.00 62.69 102 ILE A O 1
ATOM 845 N N . LYS A 1 103 ? -10.785 5.234 18.396 1.00 65.12 103 LYS A N 1
ATOM 846 C CA . LYS A 1 103 ? -11.838 6.167 18.806 1.00 65.12 103 LYS A CA 1
ATOM 847 C C . LYS A 1 103 ? -11.278 7.544 19.154 1.00 65.12 103 LYS A C 1
ATOM 849 O O . LYS A 1 103 ? -10.328 7.670 19.934 1.00 65.12 103 LYS A O 1
ATOM 854 N N . GLN A 1 104 ? -11.958 8.575 18.663 1.00 59.50 104 GLN A N 1
ATOM 855 C CA . GLN A 1 104 ? -11.655 9.969 18.966 1.00 59.50 104 GLN A CA 1
ATOM 856 C C . GLN A 1 104 ? -11.666 10.216 20.488 1.00 59.50 104 GLN A C 1
ATOM 858 O O . GLN A 1 104 ? -12.610 9.854 21.190 1.00 59.50 104 GLN A O 1
ATOM 863 N N . GLY A 1 105 ? -10.593 10.815 21.018 1.00 58.47 105 GLY A N 1
ATOM 864 C CA . GLY A 1 105 ? -10.461 11.132 22.447 1.00 58.47 105 GLY A CA 1
ATOM 865 C C . GLY A 1 105 ? -9.933 9.998 23.338 1.00 58.47 105 GLY A C 1
ATOM 866 O O . GLY A 1 105 ? -9.820 10.188 24.553 1.00 58.47 105 GLY A O 1
ATOM 867 N N . ALA A 1 106 ? -9.564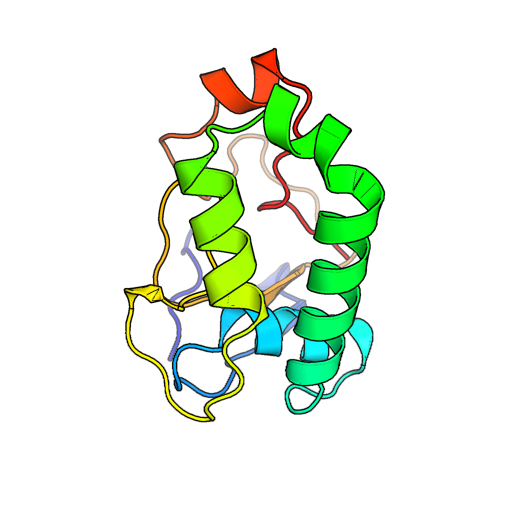 8.843 22.774 1.00 55.25 106 ALA A N 1
ATOM 868 C CA . ALA A 1 106 ? -8.850 7.811 23.519 1.00 55.25 106 ALA A CA 1
ATOM 869 C C . ALA A 1 106 ? -7.527 8.376 24.081 1.00 55.25 106 ALA A C 1
ATOM 871 O O . ALA A 1 106 ? -6.643 8.796 23.336 1.00 55.25 106 ALA A O 1
ATOM 872 N N . ARG A 1 107 ? -7.381 8.409 25.414 1.00 51.56 107 ARG A N 1
ATOM 873 C CA . ARG A 1 107 ? -6.120 8.794 26.068 1.00 51.56 107 ARG A CA 1
ATOM 874 C C . ARG A 1 107 ? -5.183 7.595 26.096 1.00 51.56 107 ARG A C 1
ATOM 876 O O . ARG A 1 107 ? -5.490 6.573 26.714 1.00 51.56 107 ARG A O 1
ATOM 883 N N . TYR A 1 108 ? -4.041 7.732 25.437 1.00 57.78 108 TYR A N 1
ATOM 884 C CA . TYR A 1 108 ? -3.025 6.690 25.378 1.00 57.78 108 TYR A CA 1
ATOM 885 C C . TYR A 1 108 ? -2.098 6.750 26.593 1.00 57.78 108 TYR A C 1
ATOM 887 O O . TYR A 1 108 ? -1.760 7.824 27.095 1.00 57.78 108 TYR A O 1
ATOM 895 N N . SER A 1 109 ? -1.660 5.577 27.047 1.00 46.44 109 SER A N 1
ATOM 896 C CA . SER A 1 109 ? -0.479 5.465 27.902 1.00 46.44 109 SER A CA 1
ATOM 897 C C . SER A 1 109 ? 0.735 5.990 27.129 1.00 46.44 109 SER A C 1
ATOM 899 O O . SER A 1 109 ? 0.873 5.708 25.941 1.00 46.44 109 SER A O 1
ATOM 901 N N . LYS A 1 110 ? 1.640 6.716 27.799 1.00 44.66 110 LYS A N 1
ATOM 902 C CA . LYS A 1 110 ? 2.904 7.238 27.232 1.00 44.66 110 LYS A CA 1
ATOM 903 C C . LYS A 1 110 ? 3.839 6.136 26.691 1.00 44.66 110 LYS A C 1
ATOM 905 O O . LYS A 1 110 ? 4.848 6.446 26.070 1.00 44.66 110 LYS A O 1
ATOM 910 N N . TYR A 1 111 ? 3.488 4.876 26.938 1.00 45.00 111 TYR A N 1
ATOM 911 C CA . TYR A 1 111 ? 4.194 3.656 26.564 1.00 45.00 111 TYR A CA 1
ATOM 912 C C . TYR A 1 111 ? 3.385 2.864 25.526 1.00 45.00 111 TYR A C 1
ATOM 914 O O . TYR A 1 111 ? 3.051 1.703 25.754 1.00 45.00 111 TYR A O 1
ATOM 922 N N . LEU A 1 112 ? 2.979 3.514 24.428 1.00 49.72 112 LEU A N 1
ATOM 923 C CA . LEU A 1 112 ? 2.405 2.808 23.274 1.00 49.72 112 LEU A CA 1
ATOM 924 C C . LEU A 1 112 ? 3.333 1.649 22.861 1.00 49.72 112 LEU A C 1
ATOM 926 O O . LEU A 1 112 ? 4.554 1.788 23.005 1.00 49.72 112 LEU A O 1
ATOM 930 N N . PRO A 1 113 ? 2.801 0.544 22.302 1.00 41.09 113 PRO A N 1
ATOM 931 C CA . PRO A 1 113 ? 3.651 -0.350 21.536 1.00 41.09 113 PRO A CA 1
ATOM 932 C C . PRO A 1 113 ? 4.319 0.489 20.457 1.00 41.09 113 PRO A C 1
ATOM 934 O O . PRO A 1 113 ? 3.664 1.238 19.725 1.00 41.09 113 PRO A O 1
ATOM 937 N N . ILE A 1 114 ? 5.637 0.386 20.374 1.00 43.66 114 ILE A N 1
ATOM 938 C CA . ILE A 1 114 ? 6.323 0.816 19.174 1.00 43.66 114 ILE A CA 1
ATOM 939 C C . ILE A 1 114 ? 5.757 -0.091 18.083 1.00 43.66 114 ILE A C 1
ATOM 941 O O . ILE A 1 114 ? 6.079 -1.275 18.049 1.00 43.66 114 ILE A O 1
ATOM 945 N N . LEU A 1 115 ? 4.869 0.438 17.237 1.00 40.91 115 LEU A N 1
ATOM 946 C CA . LEU A 1 115 ? 4.279 -0.339 16.145 1.00 40.91 115 LEU A CA 1
ATOM 947 C C . LEU A 1 115 ? 5.350 -0.834 15.156 1.00 40.91 115 LEU A C 1
ATOM 949 O O . LEU A 1 115 ? 5.038 -1.668 14.320 1.00 40.91 115 LEU A O 1
ATOM 953 N N . TYR A 1 116 ? 6.607 -0.394 15.311 1.00 39.62 116 TYR A N 1
ATOM 954 C CA . TYR A 1 116 ? 7.803 -0.947 14.681 1.00 39.62 116 TYR A CA 1
ATOM 955 C C . TYR A 1 116 ? 9.079 -0.619 15.497 1.00 39.62 116 TYR A C 1
ATOM 957 O O . TYR A 1 116 ? 9.505 0.537 15.487 1.00 39.62 116 TYR A O 1
ATOM 965 N N . PRO A 1 117 ? 9.751 -1.566 16.187 1.00 36.09 117 PRO A N 1
ATOM 966 C CA . PRO A 1 117 ? 10.897 -1.267 17.063 1.00 36.09 117 PRO A CA 1
ATOM 967 C C . PRO A 1 117 ? 12.208 -0.855 16.346 1.00 36.09 117 PRO A C 1
ATOM 969 O O . PRO A 1 117 ? 13.268 -0.916 16.960 1.00 36.09 117 PRO A O 1
ATOM 972 N N . GLY A 1 118 ? 12.176 -0.418 15.080 1.00 39.84 118 GLY A N 1
ATOM 973 C CA . GLY A 1 118 ? 13.387 -0.128 14.287 1.00 39.84 118 GLY A CA 1
ATOM 974 C C . GLY A 1 118 ? 13.529 1.289 13.711 1.00 39.84 118 GLY A C 1
ATOM 975 O O . GLY A 1 118 ? 14.621 1.665 13.307 1.00 39.84 118 GLY A O 1
ATOM 976 N N . HIS A 1 119 ? 12.468 2.099 13.680 1.00 43.44 119 HIS A N 1
ATOM 977 C CA . HIS A 1 119 ? 12.369 3.228 12.737 1.00 43.44 119 HIS A CA 1
ATOM 978 C C . HIS A 1 119 ? 12.620 4.625 13.352 1.00 43.44 119 HIS A C 1
ATOM 980 O O . HIS A 1 119 ? 12.368 5.658 12.734 1.00 43.44 119 HIS A O 1
ATOM 986 N N . GLU A 1 120 ? 13.088 4.705 14.601 1.00 46.75 120 GLU A N 1
ATOM 987 C CA . GLU A 1 120 ? 13.059 5.971 15.352 1.00 46.75 120 GLU A CA 1
ATOM 988 C C . GLU A 1 120 ? 14.158 6.978 14.945 1.00 46.75 120 GLU A C 1
ATOM 990 O O . GLU A 1 120 ? 13.955 8.186 15.069 1.00 46.75 120 GLU A O 1
ATOM 995 N N . ALA A 1 121 ? 15.316 6.525 14.451 1.00 45.28 121 ALA A N 1
ATOM 996 C CA . ALA A 1 121 ? 16.466 7.409 14.221 1.00 45.28 121 ALA A CA 1
ATOM 997 C C . ALA A 1 121 ? 16.424 8.146 12.867 1.00 45.28 121 ALA A C 1
ATOM 999 O O . ALA A 1 121 ? 16.576 9.368 12.828 1.00 45.28 121 ALA A O 1
ATOM 1000 N N . LEU A 1 122 ? 16.182 7.423 11.768 1.00 41.41 122 LEU A N 1
ATOM 1001 C CA . LEU A 1 122 ? 16.220 7.958 10.396 1.00 41.41 122 LEU A CA 1
ATOM 1002 C C . LEU A 1 122 ? 14.999 8.822 10.042 1.00 41.41 122 LEU A C 1
ATOM 1004 O O . LEU A 1 122 ? 15.120 9.793 9.292 1.00 41.41 122 LEU A O 1
ATOM 1008 N N . CYS A 1 123 ? 13.828 8.534 10.613 1.00 40.78 123 CYS A N 1
ATOM 1009 C CA . CYS A 1 123 ? 12.639 9.361 10.400 1.00 40.78 123 CYS A CA 1
ATOM 1010 C C . CYS A 1 123 ? 12.683 10.688 11.151 1.00 40.78 123 CYS A C 1
ATOM 1012 O O . CYS A 1 123 ? 12.316 11.720 10.587 1.00 40.78 123 CYS A O 1
ATOM 1014 N N . LYS A 1 124 ? 13.217 10.700 12.380 1.00 43.31 124 LYS A N 1
ATOM 1015 C CA . LYS A 1 124 ? 13.418 11.945 13.137 1.00 43.31 124 LYS A CA 1
ATOM 1016 C C . LYS A 1 124 ? 14.410 12.882 12.452 1.00 43.31 124 LYS A C 1
ATOM 1018 O O . LYS A 1 124 ? 14.182 14.088 12.459 1.00 43.31 124 LYS A O 1
ATOM 1023 N N . SER A 1 125 ? 15.478 12.356 11.845 1.00 43.16 125 SER A N 1
ATOM 1024 C CA . SER A 1 125 ? 16.481 13.185 11.160 1.00 43.16 125 SER A CA 1
ATOM 1025 C C . SER A 1 125 ? 15.970 13.829 9.872 1.00 43.16 125 SER A C 1
ATOM 1027 O O . SER A 1 125 ? 16.480 14.875 9.485 1.00 43.16 125 SER A O 1
ATOM 1029 N N . ASN A 1 126 ? 14.971 13.230 9.219 1.00 41.56 126 ASN A N 1
ATOM 1030 C CA . ASN A 1 126 ? 14.461 13.698 7.927 1.00 41.56 126 ASN A CA 1
ATOM 1031 C C . ASN A 1 126 ? 13.088 14.381 8.011 1.00 41.56 126 ASN A C 1
ATOM 1033 O O . ASN A 1 126 ? 12.503 14.684 6.976 1.00 41.56 126 ASN A O 1
ATOM 1037 N N . MET A 1 127 ? 12.563 14.617 9.222 1.00 40.53 127 MET A N 1
ATOM 1038 C CA . MET A 1 127 ? 11.197 15.122 9.448 1.00 40.53 127 MET A CA 1
ATOM 1039 C C . MET A 1 127 ? 10.124 14.335 8.681 1.00 40.53 127 MET A C 1
ATOM 1041 O O . MET A 1 127 ? 9.081 14.874 8.316 1.00 40.53 127 MET A O 1
ATOM 1045 N N . ILE A 1 128 ? 10.380 13.052 8.425 1.00 37.75 128 ILE A N 1
ATOM 1046 C CA . ILE A 1 128 ? 9.380 12.157 7.863 1.00 37.75 128 ILE A CA 1
ATOM 1047 C C . ILE A 1 128 ? 8.518 11.779 9.057 1.00 37.75 128 ILE A C 1
ATOM 1049 O O . ILE A 1 128 ? 8.922 10.954 9.881 1.00 37.75 128 ILE A O 1
ATOM 1053 N N . GLU A 1 12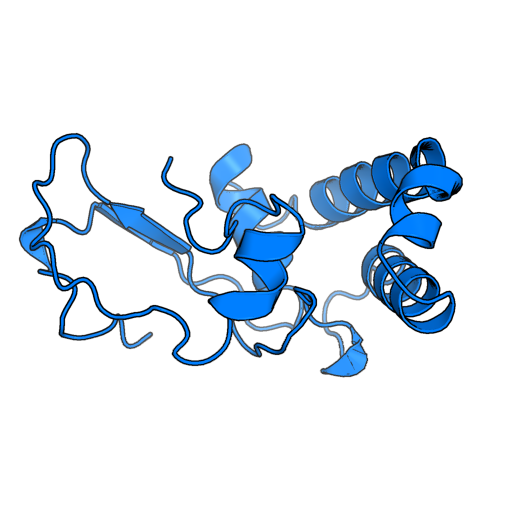9 ? 7.384 12.464 9.211 1.00 38.50 129 GLU A N 1
ATOM 1054 C CA . GLU A 1 129 ? 6.377 12.060 10.183 1.00 38.50 129 GLU A CA 1
ATOM 1055 C C . GLU A 1 129 ? 6.075 10.585 9.939 1.00 38.50 129 GLU A C 1
ATOM 1057 O O . GLU A 1 129 ? 5.885 10.146 8.807 1.00 38.50 129 GLU A O 1
ATOM 1062 N N . ASP A 1 130 ? 6.151 9.797 11.002 1.00 37.69 130 ASP A N 1
ATOM 1063 C CA . ASP A 1 130 ? 5.965 8.359 10.953 1.00 37.69 130 ASP A CA 1
ATOM 1064 C C . ASP A 1 130 ? 4.524 8.081 10.497 1.00 37.69 130 ASP A C 1
ATOM 1066 O O . ASP A 1 130 ? 3.611 8.032 11.315 1.00 37.69 130 ASP A O 1
ATOM 1070 N N . TYR A 1 131 ? 4.296 7.956 9.185 1.00 35.81 131 TYR A N 1
ATOM 1071 C CA . TYR A 1 131 ? 2.980 7.697 8.584 1.00 35.81 131 TYR A CA 1
ATOM 1072 C C . TYR A 1 131 ? 2.420 6.318 8.983 1.00 35.81 131 TYR A C 1
ATOM 1074 O O . TYR A 1 131 ? 1.285 5.986 8.661 1.00 35.81 131 TYR A O 1
ATOM 1082 N N . SER A 1 132 ? 3.159 5.516 9.758 1.00 37.41 132 SER A N 1
ATOM 1083 C CA . SER A 1 132 ? 2.578 4.398 10.513 1.00 37.41 132 SER A CA 1
ATOM 1084 C C . SER A 1 132 ? 1.587 4.867 11.599 1.00 37.41 132 SER A C 1
ATOM 1086 O O . SER A 1 132 ? 0.790 4.080 12.105 1.00 37.41 132 SER A O 1
ATOM 1088 N N . ARG A 1 133 ? 1.590 6.170 11.913 1.00 35.94 133 ARG A N 1
ATOM 1089 C CA . ARG A 1 133 ? 0.637 6.902 12.755 1.00 35.94 133 ARG A CA 1
ATOM 1090 C C . ARG A 1 133 ? -0.401 7.662 11.932 1.00 35.94 133 ARG A C 1
ATOM 1092 O O . ARG A 1 133 ? -0.778 8.774 12.302 1.00 35.94 133 ARG A O 1
ATOM 1099 N N . ILE A 1 134 ? -0.865 7.100 10.819 1.00 35.19 134 ILE A N 1
ATOM 1100 C CA . ILE A 1 134 ? -2.085 7.603 10.188 1.00 35.19 134 ILE A CA 1
ATOM 1101 C C . ILE A 1 134 ? -3.249 7.321 11.156 1.00 35.19 134 ILE A C 1
ATOM 1103 O O . ILE A 1 134 ? -3.838 6.243 11.181 1.00 35.19 134 ILE A O 1
ATOM 1107 N N . TYR A 1 135 ? -3.509 8.297 12.022 1.00 30.27 135 TYR A N 1
ATOM 1108 C CA . TYR A 1 135 ? -4.722 8.410 12.811 1.00 30.27 135 TYR A CA 1
ATOM 1109 C C . TYR A 1 135 ? -5.694 9.272 12.002 1.00 30.27 135 TYR A C 1
ATOM 1111 O O . TYR A 1 135 ? -5.405 10.446 11.764 1.00 30.27 135 TYR A O 1
ATOM 1119 N N . PHE A 1 136 ? -6.819 8.688 11.592 1.00 32.28 136 PHE A N 1
ATOM 1120 C CA . PHE A 1 136 ? -8.002 9.424 11.142 1.00 32.28 136 PHE A CA 1
ATOM 1121 C C . PHE A 1 136 ? -9.008 9.520 12.287 1.00 32.28 136 PHE A C 1
ATOM 1123 O O . PHE A 1 136 ? -9.285 8.465 12.909 1.00 32.28 136 PHE A O 1
#

Solvent-accessible surface area (backbone atoms only — not comparable to full-atom values): 8456 Å² total; per-residue (Å²): 130,88,82,72,65,84,80,58,59,70,89,39,52,65,43,80,48,81,52,68,89,32,40,48,18,45,42,18,40,51,16,28,73,77,67,74,34,45,85,44,21,64,57,51,32,46,56,52,42,52,50,50,61,77,40,38,79,61,51,57,74,78,37,54,70,69,55,50,51,48,53,49,51,31,40,65,62,79,66,80,66,51,58,80,93,46,33,56,71,61,102,74,79,64,84,86,54,69,45,69,39,52,42,89,85,62,83,74,67,99,76,62,74,67,92,57,92,78,60,70,66,70,30,64,75,65,72,47,71,66,70,91,66,71,77,114

Organism: NCBI:txid1195481

Mean predicted aligned error: 10.76 Å

Foldseek 3Di:
DDDDPPLPPPVFWDDKDADDQQLLQVLLLVCCVVPVGSVCSLVSLVVVLVVCVVCVVVVVVVDPPVVSVLSNVLSPDDDSHDDNSNHDDDPDDDDGDIDTATDPPDDDDPCGPPPDPPDPPSCVVVVVPPCVPPHD

Sequence (136 aa):
MGVVDSSIPKKHIDLIFNPKGDGNCGFRSLAYEIYSNQDEWKSIKQEMLDNLTANQHFYLKLFTQDNFDTAKNILICRDEEVSVSFYFTFPEHCLHFYLVKIKQGARYSKYLPILYPGHEALCKSNMIEDYSRIYF

Secondary structure (DSSP, 8-state):
-----TTS-GGGEEEEE----SS-HHHHHHHHHHHS-GGGHHHHHHHHHHHHHHTHHHHHHHS-HHHHHHHHHHHH---SS--GGGS---SS--S---EEEE-TTPPPPSS---SSTT-HHHHHHTT---GGG---